Protein AF-A0A7L1AHD1-F1 (afdb_monomer)

Structure (mmCIF, N/CA/C/O backbone):
data_AF-A0A7L1AHD1-F1
#
_entry.id   AF-A0A7L1AHD1-F1
#
loop_
_atom_site.group_PDB
_atom_site.id
_atom_site.type_symbol
_atom_site.label_atom_id
_atom_site.label_alt_id
_atom_site.label_comp_id
_atom_site.label_asym_id
_atom_site.label_entity_id
_atom_site.label_seq_id
_atom_site.pdbx_PDB_ins_code
_atom_site.Cartn_x
_atom_site.Cartn_y
_atom_site.Cartn_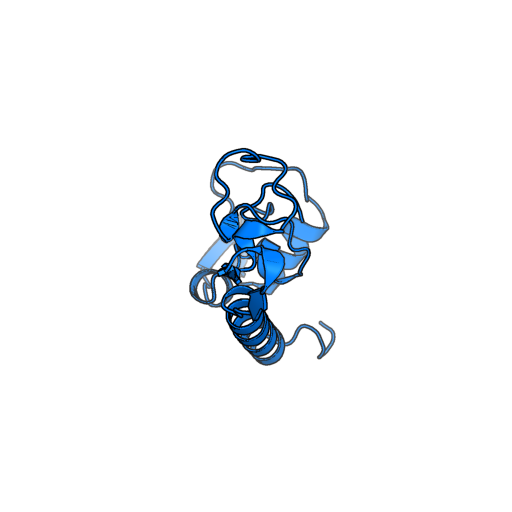z
_atom_site.occupancy
_atom_site.B_iso_or_equiv
_atom_site.auth_seq_id
_atom_site.auth_comp_id
_atom_site.auth_asym_id
_atom_site.auth_atom_id
_atom_site.pdbx_PDB_model_num
ATOM 1 N N . PHE A 1 1 ? 15.234 -11.821 -9.259 1.00 82.56 1 PHE A N 1
ATOM 2 C CA . PHE A 1 1 ? 14.473 -11.678 -7.999 1.00 82.56 1 PHE A CA 1
ATOM 3 C C . PHE A 1 1 ? 13.830 -13.013 -7.643 1.00 82.56 1 PHE A C 1
ATOM 5 O O . PHE A 1 1 ? 13.709 -13.854 -8.524 1.00 82.56 1 PHE A O 1
ATOM 12 N N . SER A 1 2 ? 13.478 -13.234 -6.370 1.00 91.44 2 SER A N 1
ATOM 13 C CA . SER A 1 2 ? 12.667 -14.396 -5.959 1.00 91.44 2 SER A CA 1
ATOM 14 C C . SER A 1 2 ? 11.243 -14.265 -6.506 1.00 91.44 2 SER A C 1
ATOM 16 O O . SER A 1 2 ? 10.751 -13.145 -6.619 1.00 91.44 2 SER A O 1
ATOM 18 N N . GLY A 1 3 ? 10.566 -15.387 -6.782 1.00 93.50 3 GLY A N 1
ATOM 19 C CA . GLY A 1 3 ? 9.172 -15.395 -7.251 1.00 93.50 3 GLY A CA 1
ATOM 20 C C . GLY A 1 3 ? 8.180 -14.756 -6.271 1.00 93.50 3 GLY A C 1
ATOM 21 O O . GLY A 1 3 ? 7.145 -14.260 -6.689 1.00 93.50 3 GLY A O 1
ATOM 22 N N . VAL A 1 4 ? 8.526 -14.673 -4.981 1.00 94.00 4 VAL A N 1
ATOM 23 C CA . VAL A 1 4 ? 7.728 -13.955 -3.964 1.00 94.00 4 VAL A CA 1
ATOM 24 C C . VAL A 1 4 ? 7.638 -12.449 -4.249 1.00 94.00 4 VAL A C 1
ATOM 26 O O . VAL A 1 4 ? 6.705 -11.794 -3.805 1.00 94.00 4 VAL A O 1
ATOM 29 N N . LEU A 1 5 ? 8.600 -11.898 -4.992 1.00 94.75 5 LEU A N 1
ATOM 30 C CA . LEU A 1 5 ? 8.607 -10.498 -5.408 1.00 94.75 5 LEU A CA 1
ATOM 31 C C . LEU A 1 5 ? 8.129 -10.328 -6.854 1.00 94.75 5 LEU A C 1
ATOM 33 O O . LEU A 1 5 ? 8.386 -9.287 -7.433 1.00 94.75 5 LEU A O 1
ATOM 37 N N . ALA A 1 6 ? 7.479 -11.318 -7.470 1.00 95.56 6 ALA A N 1
ATOM 38 C CA . ALA A 1 6 ? 6.909 -11.126 -8.800 1.00 95.56 6 ALA A CA 1
ATOM 39 C C . ALA A 1 6 ? 5.835 -10.017 -8.781 1.00 95.56 6 ALA A C 1
ATOM 41 O O . ALA A 1 6 ? 5.131 -9.831 -7.787 1.00 95.56 6 ALA A O 1
ATOM 42 N N . GLU A 1 7 ? 5.733 -9.243 -9.863 1.00 94.75 7 GLU A N 1
ATOM 43 C CA . GLU A 1 7 ? 4.876 -8.050 -9.903 1.00 94.75 7 GLU A CA 1
ATOM 44 C C . GLU A 1 7 ? 3.390 -8.381 -9.689 1.00 94.75 7 GLU A C 1
ATOM 46 O O . GLU A 1 7 ? 2.680 -7.650 -9.001 1.00 94.75 7 GLU A O 1
ATOM 51 N N . ASP A 1 8 ? 2.922 -9.502 -10.232 1.00 96.50 8 ASP A N 1
ATOM 52 C CA . ASP A 1 8 ? 1.570 -10.027 -10.033 1.00 96.50 8 ASP A CA 1
ATOM 53 C C . ASP A 1 8 ? 1.296 -10.375 -8.562 1.00 96.50 8 ASP A C 1
ATOM 55 O O . ASP A 1 8 ? 0.230 -10.047 -8.038 1.00 96.50 8 ASP A O 1
ATOM 59 N N . VAL A 1 9 ? 2.281 -10.947 -7.864 1.00 97.19 9 VAL A N 1
ATOM 60 C CA . VAL A 1 9 ? 2.208 -11.211 -6.419 1.00 97.19 9 VAL A CA 1
ATOM 61 C C . VAL A 1 9 ? 2.135 -9.904 -5.628 1.00 97.19 9 VAL A C 1
ATOM 63 O O . VAL A 1 9 ? 1.317 -9.788 -4.717 1.00 97.19 9 VAL A O 1
ATOM 66 N N . LEU A 1 10 ? 2.938 -8.896 -5.986 1.00 96.56 10 LEU A N 1
ATOM 67 C CA . LEU A 1 10 ? 2.910 -7.580 -5.334 1.00 96.56 10 LEU A CA 1
ATOM 68 C C . LEU A 1 10 ? 1.577 -6.849 -5.557 1.00 96.56 10 LEU A C 1
ATOM 70 O O . LEU A 1 10 ? 1.077 -6.196 -4.642 1.00 96.56 10 LEU A O 1
ATOM 74 N N . ARG A 1 11 ? 0.971 -6.988 -6.742 1.00 96.94 11 ARG A N 1
ATOM 75 C CA . ARG A 1 11 ? -0.370 -6.457 -7.035 1.00 96.94 11 ARG A CA 1
ATOM 76 C C . ARG A 1 11 ? -1.446 -7.164 -6.216 1.00 96.94 11 ARG A C 1
ATOM 78 O O . ARG A 1 11 ? -2.251 -6.489 -5.583 1.00 96.94 11 ARG A O 1
ATOM 85 N N . ALA A 1 12 ? -1.416 -8.494 -6.155 1.00 97.62 12 ALA A N 1
ATOM 86 C CA . ALA A 1 12 ? -2.352 -9.264 -5.336 1.00 97.62 12 ALA A CA 1
ATOM 87 C C . ALA A 1 12 ? -2.217 -8.933 -3.837 1.00 97.62 12 ALA A C 1
ATOM 89 O O . ALA A 1 12 ? -3.215 -8.855 -3.120 1.00 97.62 12 ALA A O 1
ATOM 90 N N . LEU A 1 13 ? -0.989 -8.698 -3.364 1.00 97.00 13 LEU A N 1
ATOM 91 C CA . LEU A 1 13 ? -0.728 -8.240 -2.002 1.00 97.00 13 LEU A CA 1
ATOM 92 C C . LEU A 1 13 ? -1.327 -6.854 -1.741 1.00 97.00 13 LEU A C 1
ATOM 94 O O . LEU A 1 13 ? -1.947 -6.656 -0.698 1.00 97.00 13 LEU A O 1
ATOM 98 N N . LEU A 1 14 ? -1.172 -5.918 -2.682 1.00 96.38 14 LEU A N 1
ATOM 99 C CA . LEU A 1 14 ? -1.745 -4.580 -2.567 1.00 96.38 14 LEU A CA 1
ATOM 100 C C . LEU A 1 14 ? -3.279 -4.629 -2.489 1.00 96.38 14 LEU A C 1
ATOM 102 O O . LEU A 1 14 ? -3.863 -4.057 -1.574 1.00 96.38 14 LEU A O 1
ATOM 106 N N . GLU A 1 15 ? -3.923 -5.393 -3.374 1.00 96.94 15 GLU A N 1
ATOM 107 C CA . GLU A 1 15 ? -5.380 -5.583 -3.357 1.00 96.94 15 GLU A CA 1
ATOM 108 C C . GLU A 1 15 ? -5.872 -6.204 -2.043 1.00 96.94 15 GLU A C 1
ATOM 110 O O . GLU A 1 15 ? -6.912 -5.817 -1.501 1.00 96.94 15 GLU A O 1
ATOM 115 N N . LEU A 1 16 ? -5.132 -7.178 -1.505 1.00 97.31 16 LEU A N 1
ATOM 116 C CA . LEU A 1 16 ? -5.445 -7.769 -0.208 1.00 97.31 16 LEU A CA 1
ATOM 117 C C . LEU A 1 16 ? -5.328 -6.733 0.915 1.00 97.31 16 LEU A C 1
ATOM 119 O O . LEU A 1 16 ? -6.205 -6.673 1.779 1.00 97.31 16 LEU A O 1
ATOM 123 N N . GLN A 1 17 ? -4.270 -5.925 0.902 1.00 96.25 17 GLN A N 1
ATOM 124 C CA . GLN A 1 17 ? -4.047 -4.888 1.902 1.00 96.25 17 GLN A CA 1
ATOM 125 C C . GLN A 1 17 ? -5.168 -3.840 1.881 1.00 96.25 17 GLN A C 1
ATOM 127 O O . GLN A 1 17 ? -5.692 -3.510 2.944 1.00 96.25 17 GLN A O 1
ATOM 132 N N . ASP A 1 18 ? -5.608 -3.399 0.700 1.00 94.56 18 ASP A N 1
ATOM 133 C CA . ASP A 1 18 ? -6.721 -2.453 0.554 1.00 94.56 18 ASP A CA 1
ATOM 134 C C . ASP A 1 18 ? -8.031 -3.024 1.113 1.00 94.56 18 ASP A C 1
ATOM 136 O O . ASP A 1 18 ? -8.774 -2.347 1.828 1.00 94.56 18 ASP A O 1
ATOM 140 N N . ARG A 1 19 ? -8.300 -4.310 0.858 1.00 96.50 19 ARG A N 1
ATOM 141 C CA . ARG A 1 19 ? -9.479 -5.000 1.405 1.00 96.50 19 ARG A CA 1
ATOM 142 C C . ARG A 1 19 ? -9.432 -5.112 2.927 1.00 96.50 19 ARG A C 1
ATOM 144 O O . ARG A 1 19 ? -10.460 -4.942 3.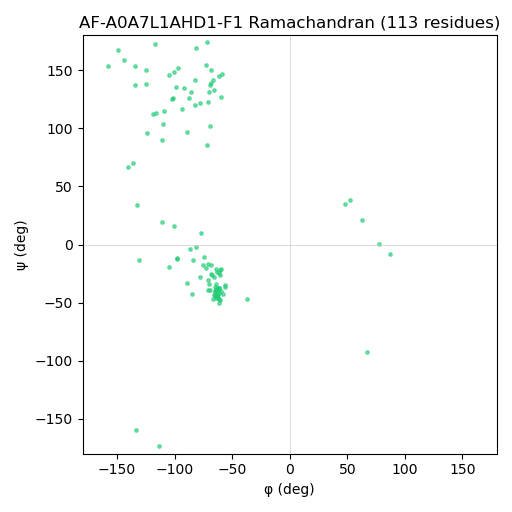585 1.00 96.50 19 ARG A O 1
ATOM 151 N N . LEU A 1 20 ? -8.261 -5.401 3.493 1.00 95.62 20 LEU A N 1
ATOM 152 C CA . LEU A 1 20 ? -8.075 -5.445 4.943 1.00 95.62 20 LEU A CA 1
ATOM 153 C C . LEU A 1 20 ? -8.249 -4.053 5.562 1.00 95.62 20 LEU A C 1
ATOM 155 O O . LEU A 1 20 ? -8.956 -3.920 6.558 1.00 95.62 20 LEU A O 1
ATOM 159 N N . ALA A 1 21 ? -7.688 -3.014 4.943 1.00 93.62 21 ALA A N 1
ATOM 160 C CA . ALA A 1 21 ? -7.813 -1.635 5.408 1.00 93.62 21 ALA A CA 1
ATOM 161 C C . ALA A 1 21 ? -9.261 -1.113 5.363 1.00 93.62 21 ALA A C 1
ATOM 163 O O . ALA A 1 21 ? -9.676 -0.365 6.247 1.00 93.62 21 ALA A O 1
ATOM 164 N N . ALA A 1 22 ? -10.050 -1.554 4.378 1.00 94.94 22 ALA A N 1
ATOM 165 C CA . ALA A 1 22 ? -11.467 -1.213 4.238 1.00 94.94 22 ALA A CA 1
ATOM 166 C C . ALA A 1 22 ? -12.410 -2.049 5.128 1.00 94.94 22 ALA A C 1
ATOM 168 O O . ALA A 1 22 ? -13.627 -1.847 5.104 1.00 94.94 22 ALA A O 1
ATOM 169 N N . THR A 1 23 ? -11.885 -3.013 5.892 1.00 95.56 23 THR A N 1
ATOM 170 C CA . THR A 1 23 ? -12.714 -3.877 6.738 1.00 95.56 23 THR A CA 1
ATOM 171 C C . THR A 1 23 ? -13.364 -3.075 7.866 1.00 95.56 23 THR A C 1
ATOM 173 O O . THR A 1 23 ? -12.759 -2.185 8.464 1.00 95.56 23 THR A O 1
ATOM 176 N N . THR A 1 24 ? -14.616 -3.419 8.175 1.00 97.12 24 THR A N 1
ATOM 177 C CA . THR A 1 24 ? -15.371 -2.830 9.284 1.00 97.12 24 THR A CA 1
ATOM 178 C C . THR A 1 24 ? -15.884 -3.921 10.214 1.00 97.12 24 THR A C 1
ATOM 180 O O . THR A 1 24 ? -16.140 -5.046 9.780 1.00 97.12 24 THR A O 1
A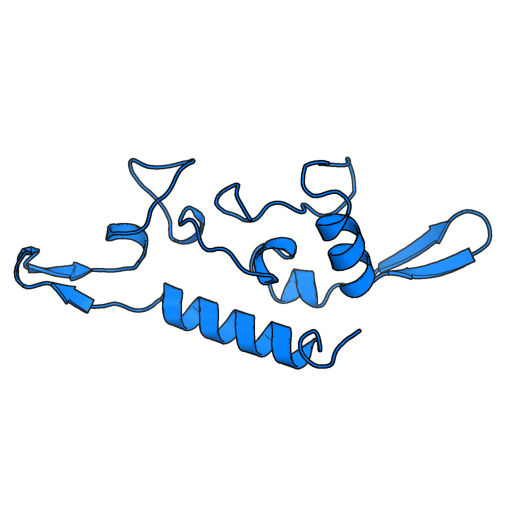TOM 183 N N . ALA A 1 25 ? -16.025 -3.598 11.496 1.00 96.69 25 ALA A N 1
ATOM 184 C CA . ALA A 1 25 ? -16.549 -4.516 12.498 1.00 96.69 25 ALA A CA 1
ATOM 185 C C . ALA A 1 25 ? -17.573 -3.810 13.388 1.00 96.69 25 ALA A C 1
ATOM 187 O O . ALA A 1 25 ? -17.348 -2.684 13.826 1.00 96.69 25 ALA A O 1
ATOM 188 N N . TRP A 1 26 ? -18.687 -4.474 13.695 1.00 97.56 26 TRP A N 1
ATOM 189 C CA . TRP A 1 26 ? -19.648 -3.948 14.661 1.00 97.56 26 TRP A CA 1
ATOM 190 C C . TRP A 1 26 ? -19.064 -4.027 16.072 1.00 97.56 26 TRP A C 1
ATOM 192 O O . TRP A 1 26 ? -18.727 -5.115 16.541 1.00 97.56 26 TRP A O 1
ATOM 202 N N . ALA A 1 27 ? -18.972 -2.889 16.762 1.00 96.12 27 ALA A N 1
ATOM 203 C CA . ALA A 1 27 ? -18.487 -2.815 18.135 1.00 96.12 27 ALA A CA 1
ATOM 204 C C . ALA A 1 27 ? -19.648 -2.474 19.087 1.00 96.12 27 ALA A C 1
ATOM 206 O O . ALA A 1 27 ? -20.035 -1.305 19.180 1.00 96.12 27 ALA A O 1
ATOM 207 N N . PRO A 1 28 ? -20.186 -3.449 19.850 1.00 95.12 28 PRO A N 1
ATOM 208 C CA . PRO A 1 28 ? -21.305 -3.209 20.763 1.00 95.12 28 PRO A CA 1
ATOM 209 C C . PRO A 1 28 ? -21.031 -2.102 21.787 1.00 95.12 28 PRO A C 1
ATOM 211 O O . PRO A 1 28 ? -21.919 -1.310 22.077 1.00 95.12 28 PRO A O 1
ATOM 214 N N . GLY A 1 29 ? -19.792 -2.004 22.285 1.00 94.19 29 GLY A N 1
ATOM 215 C CA . GLY A 1 29 ? -19.394 -0.970 23.248 1.00 94.19 29 GLY A CA 1
ATOM 216 C C . GLY A 1 29 ? -19.369 0.451 22.676 1.00 94.19 29 GLY A C 1
ATOM 217 O O . GLY A 1 29 ? -19.540 1.404 23.427 1.00 94.19 29 GLY A O 1
ATOM 218 N N . ALA A 1 30 ? -19.193 0.601 21.360 1.00 93.00 30 ALA A N 1
ATOM 219 C CA . ALA A 1 30 ? -19.227 1.896 20.679 1.00 93.00 30 ALA A CA 1
ATOM 220 C C . ALA A 1 30 ? -20.589 2.187 20.023 1.00 93.00 30 ALA A C 1
ATOM 222 O O . ALA A 1 30 ? -20.816 3.303 19.561 1.00 93.00 30 ALA A O 1
ATOM 223 N N . GLY A 1 31 ? -21.477 1.188 19.935 1.00 96.44 31 GLY A N 1
ATOM 224 C CA . GLY A 1 31 ? -22.779 1.304 19.273 1.00 96.44 31 GLY A CA 1
ATOM 225 C C . GLY A 1 31 ? -22.696 1.612 17.772 1.00 96.44 31 GLY A C 1
ATOM 226 O O . GLY A 1 31 ? -23.653 2.139 17.209 1.00 96.44 31 GLY A O 1
ATOM 227 N N . ARG A 1 32 ? -21.556 1.330 17.124 1.00 96.62 32 ARG A N 1
ATOM 228 C CA . ARG A 1 32 ? -21.306 1.615 15.702 1.00 96.62 32 ARG A CA 1
ATOM 229 C C . ARG A 1 32 ? -20.363 0.595 15.067 1.00 96.62 32 ARG A C 1
ATOM 231 O O . ARG A 1 32 ? -19.670 -0.145 15.766 1.00 96.62 32 ARG A O 1
ATOM 238 N N . ASN A 1 33 ? -20.291 0.612 13.735 1.00 97.31 33 ASN A N 1
ATOM 239 C CA . ASN A 1 33 ? -19.184 -0.022 13.025 1.00 97.31 33 ASN A CA 1
ATOM 240 C C . ASN A 1 33 ? -17.895 0.777 13.259 1.00 97.31 33 ASN A C 1
ATOM 242 O O . ASN A 1 33 ? -17.878 2.005 13.124 1.00 97.31 33 ASN A O 1
ATOM 246 N N . VAL A 1 34 ? -16.835 0.063 13.622 1.00 96.75 34 VAL A N 1
ATOM 247 C CA . VAL A 1 34 ? -15.470 0.575 13.711 1.00 96.75 34 VAL A CA 1
ATOM 248 C C . VAL A 1 34 ? -14.689 0.170 12.469 1.00 96.75 34 VAL A C 1
ATOM 250 O O . VAL A 1 34 ? -14.939 -0.875 11.865 1.00 96.75 34 VAL A O 1
ATOM 253 N N . THR A 1 35 ? -13.759 1.028 12.090 1.00 96.19 35 THR A N 1
ATOM 254 C CA . THR A 1 35 ? -12.872 0.913 10.933 1.00 96.19 35 THR A CA 1
ATOM 255 C C . THR A 1 35 ? -11.421 0.821 11.404 1.00 96.19 35 THR A C 1
ATOM 257 O O . THR A 1 35 ? -11.137 1.016 12.587 1.00 96.19 35 THR A O 1
ATOM 260 N N . LEU A 1 36 ? -10.480 0.552 10.495 1.00 95.12 36 LEU A N 1
ATOM 261 C CA . LEU A 1 36 ? -9.061 0.477 10.853 1.00 95.12 36 LEU A CA 1
ATOM 262 C C . 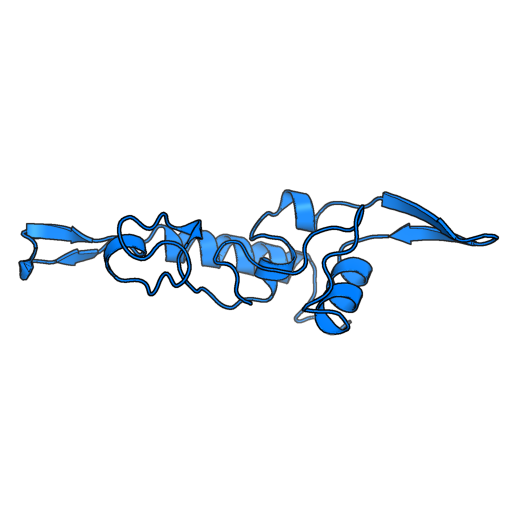LEU A 1 36 ? -8.540 1.783 11.484 1.00 95.12 36 LEU A C 1
ATOM 264 O O . LEU A 1 36 ? -7.855 1.733 12.502 1.00 95.12 36 LEU A O 1
ATOM 268 N N . GLN A 1 37 ? -8.910 2.943 10.935 1.00 94.44 37 GLN A N 1
ATOM 269 C CA . GLN A 1 37 ? -8.478 4.253 11.448 1.00 94.44 37 GLN A CA 1
ATOM 270 C C . GLN A 1 37 ? -8.988 4.565 12.864 1.00 94.44 37 GLN A C 1
ATOM 272 O O . GLN A 1 37 ? -8.389 5.372 13.562 1.00 94.44 37 GLN A O 1
ATOM 277 N N . ASP A 1 38 ? -10.061 3.907 13.320 1.00 94.38 38 ASP A N 1
ATOM 278 C CA . ASP A 1 38 ? -10.588 4.107 14.676 1.00 94.38 38 ASP A CA 1
ATOM 279 C C . ASP A 1 38 ? -9.697 3.480 15.762 1.00 94.38 38 ASP A C 1
ATOM 281 O O . ASP A 1 38 ? -9.831 3.815 16.938 1.00 94.38 38 ASP A O 1
ATOM 285 N N . VAL A 1 39 ? -8.837 2.524 15.392 1.00 93.62 39 VAL A N 1
ATOM 286 C CA . VAL A 1 39 ? -8.079 1.687 16.341 1.00 93.62 39 VAL A CA 1
ATOM 287 C C . VAL A 1 39 ? -6.586 1.602 16.035 1.00 93.62 39 VAL A C 1
ATOM 289 O O . VAL A 1 39 ? -5.821 1.105 16.862 1.00 93.62 39 VAL A O 1
ATOM 292 N N . CYS A 1 40 ? -6.159 2.027 14.846 1.00 94.19 40 CYS A N 1
ATOM 293 C CA . CYS A 1 40 ? -4.777 1.889 14.420 1.00 94.19 40 CYS A CA 1
ATOM 294 C C . CYS A 1 40 ? -3.848 2.862 15.155 1.00 94.19 40 CYS A C 1
ATOM 296 O O . CYS A 1 40 ? -4.233 3.942 15.598 1.00 94.19 40 CYS A O 1
ATOM 298 N N . TYR A 1 41 ? -2.577 2.478 15.247 1.00 94.56 41 TYR A N 1
ATOM 299 C CA . TYR A 1 41 ? -1.528 3.388 15.682 1.00 94.56 41 TYR A CA 1
ATOM 300 C C . TYR A 1 41 ? -1.138 4.319 14.525 1.00 94.56 41 TYR A C 1
ATOM 302 O O . TYR A 1 41 ? -0.717 3.837 13.473 1.00 94.56 41 TYR A O 1
ATOM 310 N N . ALA A 1 42 ? -1.258 5.634 14.733 1.00 95.25 42 ALA A N 1
ATOM 311 C CA . ALA A 1 42 ? -0.930 6.671 13.754 1.00 95.25 42 ALA A CA 1
ATOM 312 C C . ALA A 1 42 ? 0.098 7.663 14.339 1.00 95.25 42 ALA A C 1
ATOM 314 O O . ALA A 1 42 ? -0.273 8.589 15.063 1.00 95.25 42 ALA A O 1
ATOM 315 N N . PRO A 1 43 ? 1.405 7.482 14.078 1.00 91.06 43 PRO A N 1
ATOM 316 C CA . PRO A 1 43 ? 2.455 8.250 14.751 1.00 91.06 43 PRO A CA 1
ATOM 317 C C . PRO A 1 43 ? 2.526 9.721 14.319 1.00 91.06 43 PRO A C 1
ATOM 319 O O . PRO A 1 43 ? 2.933 10.565 15.115 1.00 91.06 43 PRO A O 1
ATOM 322 N N . LEU A 1 44 ? 2.161 10.035 13.071 1.00 88.94 44 LEU A N 1
ATOM 323 C CA . LEU A 1 44 ? 2.240 11.395 12.526 1.00 88.94 44 LEU A CA 1
ATOM 324 C C . LEU A 1 44 ? 0.976 12.226 12.769 1.00 88.94 44 LEU A C 1
ATOM 326 O O . LEU A 1 44 ? 1.074 13.438 12.946 1.00 88.94 44 LEU A O 1
ATOM 330 N N . ASN A 1 45 ? -0.192 11.582 12.786 1.00 92.06 45 ASN A N 1
ATOM 331 C CA . ASN A 1 45 ? -1.488 12.234 12.952 1.00 92.06 45 ASN A CA 1
ATOM 332 C C . ASN A 1 45 ? -2.376 11.457 13.949 1.00 92.06 45 ASN A C 1
ATOM 334 O O . ASN A 1 45 ? -3.340 10.807 13.553 1.00 92.06 45 ASN A O 1
ATOM 338 N N . PR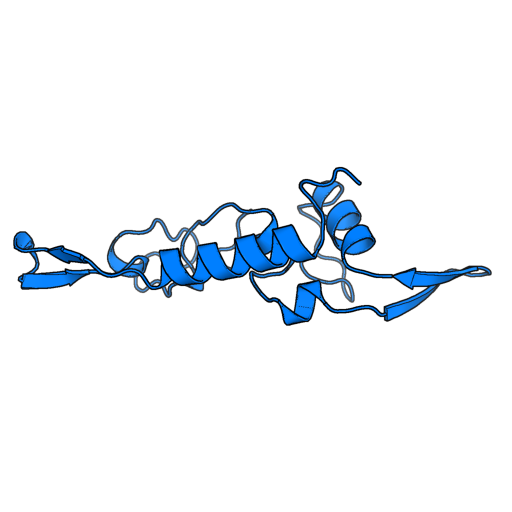O A 1 46 ? -2.043 11.475 15.253 1.00 91.19 46 PRO A N 1
ATOM 339 C CA . PRO A 1 46 ? -2.699 10.624 16.248 1.00 91.19 46 PRO A CA 1
ATOM 340 C C . PRO A 1 46 ? -4.106 11.083 16.661 1.00 91.19 46 PRO A C 1
ATOM 342 O O . PRO A 1 46 ? -4.832 10.303 17.269 1.00 91.19 46 PRO A O 1
ATOM 345 N N . ALA A 1 47 ? -4.480 12.342 16.407 1.00 92.12 47 ALA A N 1
ATOM 346 C CA . ALA A 1 47 ? -5.755 12.898 16.870 1.00 92.12 47 ALA A CA 1
ATOM 347 C C . ALA A 1 47 ? -6.916 12.584 15.917 1.00 92.12 47 ALA A C 1
ATOM 349 O O . ALA A 1 47 ? -8.003 12.234 16.369 1.00 92.12 47 ALA A O 1
ATOM 350 N N . GLU A 1 48 ? -6.678 12.697 14.609 1.00 91.75 48 GLU A N 1
ATOM 351 C CA . GLU A 1 48 ? -7.685 12.480 13.565 1.00 91.75 48 GLU A CA 1
ATOM 352 C C . GLU A 1 48 ? -7.057 11.734 12.376 1.00 91.75 48 GLU A C 1
ATOM 354 O O . GLU A 1 48 ? -6.877 12.318 11.304 1.00 91.75 48 GLU A O 1
ATOM 359 N N . PRO A 1 49 ? -6.658 10.462 12.560 1.00 93.38 49 PRO A N 1
ATOM 360 C CA . PRO A 1 49 ? -5.975 9.711 11.518 1.00 93.38 49 PRO A CA 1
ATOM 361 C C . PRO A 1 49 ? -6.910 9.379 10.353 1.00 93.38 49 PRO A C 1
ATOM 363 O O . PRO A 1 49 ? -8.042 8.924 10.542 1.00 93.38 49 PRO A O 1
ATOM 366 N N . GLY A 1 50 ? -6.406 9.532 9.132 1.00 91.94 50 GLY A N 1
ATOM 367 C CA . GLY A 1 50 ? -6.946 8.828 7.974 1.00 91.94 50 GLY A CA 1
ATOM 368 C C . GLY A 1 50 ? -6.396 7.401 7.887 1.00 91.94 50 GLY A C 1
ATOM 369 O O . GLY A 1 50 ? -5.418 7.049 8.543 1.00 91.94 50 GLY A O 1
ATOM 370 N N . VAL A 1 51 ? -6.968 6.573 7.009 1.00 90.50 51 VAL A N 1
ATOM 371 C CA . VAL A 1 51 ? -6.471 5.200 6.766 1.00 90.50 51 VAL A CA 1
ATOM 372 C C . VAL A 1 51 ? -4.989 5.176 6.354 1.00 90.50 51 VAL A C 1
ATOM 374 O O . VAL A 1 51 ? -4.259 4.274 6.756 1.00 90.50 51 VAL A O 1
ATOM 377 N N . GLY A 1 52 ? -4.523 6.181 5.603 1.00 89.25 52 GLY A N 1
ATOM 378 C CA . GLY A 1 52 ? -3.118 6.307 5.193 1.00 89.25 52 GLY A CA 1
ATOM 379 C C . GLY A 1 52 ? -2.150 6.680 6.324 1.00 89.25 52 GLY A C 1
ATOM 380 O O . GLY A 1 52 ? -0.949 6.469 6.178 1.00 89.25 52 GLY A O 1
ATOM 381 N N . ASP A 1 53 ? -2.655 7.184 7.455 1.00 92.00 53 ASP A N 1
ATOM 382 C CA . ASP A 1 53 ? -1.839 7.531 8.625 1.00 92.00 53 ASP A CA 1
ATOM 383 C C . ASP A 1 53 ? -1.561 6.313 9.522 1.00 92.00 53 ASP A C 1
ATOM 385 O O . ASP A 1 53 ? -0.693 6.367 10.399 1.00 92.00 53 ASP A O 1
ATOM 389 N N . CYS A 1 54 ? -2.279 5.204 9.310 1.00 93.06 54 CYS A N 1
ATOM 390 C CA . CYS A 1 54 ? -2.089 3.970 10.058 1.00 93.06 54 CYS A CA 1
ATOM 391 C C . CYS A 1 54 ? -0.714 3.349 9.773 1.00 93.06 54 CYS A C 1
ATOM 393 O O . CYS A 1 54 ? -0.314 3.156 8.623 1.00 93.06 54 CYS A O 1
ATOM 395 N N . ALA A 1 55 ? -0.009 2.955 10.833 1.00 92.69 55 ALA A N 1
ATOM 396 C CA . ALA A 1 55 ? 1.273 2.267 10.742 1.00 92.69 55 ALA A CA 1
ATOM 397 C C . ALA A 1 55 ? 1.099 0.819 10.241 1.00 92.69 55 ALA A C 1
ATOM 399 O O . ALA A 1 55 ? 0.987 -0.121 11.029 1.00 92.69 55 ALA A O 1
ATOM 400 N N . VAL A 1 56 ? 1.069 0.646 8.918 1.00 92.44 56 VAL A N 1
ATOM 401 C CA . VAL A 1 56 ? 1.028 -0.655 8.234 1.00 92.44 56 VAL A CA 1
ATOM 402 C C . VAL A 1 56 ? 2.367 -0.904 7.551 1.00 92.44 56 VAL A C 1
ATOM 404 O O . VAL A 1 56 ? 2.713 -0.186 6.614 1.00 92.44 56 VAL A O 1
ATOM 407 N N . SER A 1 57 ? 3.097 -1.928 7.997 1.00 91.38 57 SER A N 1
ATOM 408 C CA . SER A 1 57 ? 4.407 -2.265 7.435 1.00 91.38 57 SER A CA 1
ATOM 409 C C . SER A 1 57 ? 4.308 -3.310 6.328 1.00 91.38 57 SER A C 1
ATOM 411 O O . SER A 1 57 ? 3.895 -4.444 6.576 1.00 91.38 57 SER A O 1
ATOM 413 N N . SER A 1 58 ? 4.690 -2.945 5.104 1.00 92.06 58 SER A N 1
ATOM 414 C CA . SER A 1 58 ? 4.581 -3.814 3.922 1.00 92.06 58 SER A CA 1
ATOM 415 C C . SER A 1 58 ? 5.548 -3.388 2.820 1.00 92.06 58 SER A C 1
ATOM 417 O O . SER A 1 58 ? 5.872 -2.213 2.678 1.00 92.06 58 SER A O 1
ATOM 419 N N . VAL A 1 59 ? 5.966 -4.325 1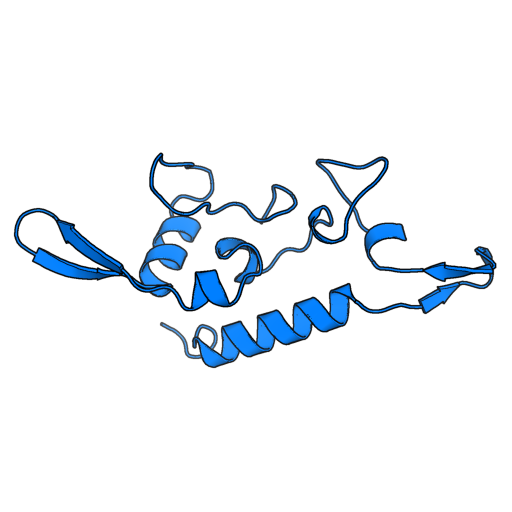.963 1.00 93.06 59 VAL A N 1
ATOM 420 C CA . VAL A 1 59 ? 6.795 -4.014 0.782 1.00 93.06 59 VAL A CA 1
ATOM 421 C C . VAL A 1 59 ? 6.095 -3.049 -0.186 1.00 93.06 59 VAL A C 1
ATOM 423 O O . VAL A 1 59 ? 6.758 -2.288 -0.890 1.00 93.06 59 VAL A O 1
ATOM 426 N N . THR A 1 60 ? 4.759 -3.023 -0.195 1.00 93.31 60 THR A N 1
ATOM 427 C CA . THR A 1 60 ? 3.966 -2.095 -1.014 1.00 93.31 60 THR A CA 1
ATOM 428 C C . THR A 1 60 ? 4.101 -0.640 -0.557 1.00 93.31 60 THR A C 1
ATOM 430 O O . THR A 1 60 ? 3.855 0.266 -1.355 1.00 93.31 60 THR A O 1
ATOM 433 N N . GLN A 1 61 ? 4.576 -0.386 0.671 1.00 92.50 61 GLN A N 1
ATOM 434 C CA . GLN A 1 61 ? 4.821 0.970 1.178 1.00 92.50 61 GLN A CA 1
ATOM 435 C C . GLN A 1 61 ? 5.933 1.700 0.426 1.00 92.50 61 GLN A C 1
ATOM 437 O O . GLN A 1 61 ? 5.878 2.922 0.283 1.00 92.50 61 GLN A O 1
ATOM 442 N N . TYR A 1 62 ? 6.903 0.976 -0.146 1.00 92.94 62 TYR A N 1
ATOM 443 C CA . TYR A 1 62 ? 7.902 1.590 -1.029 1.00 92.94 62 TYR A CA 1
ATOM 444 C C . TYR A 1 62 ? 7.268 2.256 -2.255 1.00 92.94 62 TYR A C 1
ATOM 446 O O . TYR A 1 62 ? 7.871 3.149 -2.846 1.00 92.94 62 TYR A O 1
ATOM 454 N N . PHE A 1 63 ? 6.049 1.852 -2.609 1.00 93.81 63 PHE A N 1
ATOM 455 C CA . PHE A 1 63 ? 5.260 2.385 -3.712 1.00 93.81 63 PHE A CA 1
ATOM 456 C C . PHE A 1 63 ? 4.041 3.176 -3.219 1.00 93.81 63 PHE A C 1
ATOM 458 O O . PHE A 1 63 ? 3.096 3.343 -3.987 1.00 93.81 63 PHE A O 1
ATOM 465 N N . GLN A 1 64 ? 4.035 3.625 -1.954 1.00 92.69 64 GLN A N 1
ATOM 466 C CA . GLN A 1 64 ? 2.940 4.400 -1.346 1.00 92.69 64 GLN A CA 1
ATOM 467 C C . GLN A 1 64 ? 1.574 3.717 -1.524 1.00 92.69 64 GLN A C 1
ATOM 469 O O . GLN A 1 64 ? 0.586 4.353 -1.882 1.00 92.69 64 GLN A O 1
ATOM 474 N N . ASN A 1 65 ? 1.564 2.380 -1.418 1.00 93.31 65 ASN A N 1
ATOM 475 C CA . ASN A 1 65 ? 0.391 1.532 -1.654 1.00 93.31 65 ASN A CA 1
ATOM 476 C C . ASN A 1 65 ? -0.353 1.866 -2.963 1.00 93.31 65 ASN A C 1
ATOM 478 O O . ASN A 1 65 ? -1.573 1.789 -3.044 1.00 93.31 65 ASN A O 1
ATOM 482 N N . ASN A 1 66 ? 0.378 2.262 -4.009 1.00 93.56 66 ASN A N 1
ATOM 483 C CA . ASN A 1 66 ? -0.215 2.716 -5.256 1.00 93.56 66 ASN A CA 1
ATOM 484 C C . ASN A 1 66 ? 0.211 1.819 -6.421 1.00 93.56 66 ASN A C 1
ATOM 486 O O . ASN A 1 66 ? 1.359 1.840 -6.875 1.00 93.56 66 ASN A O 1
ATOM 490 N N . GLY A 1 67 ? -0.751 1.072 -6.966 1.00 94.44 67 GLY A N 1
ATOM 491 C CA . GLY A 1 67 ? -0.525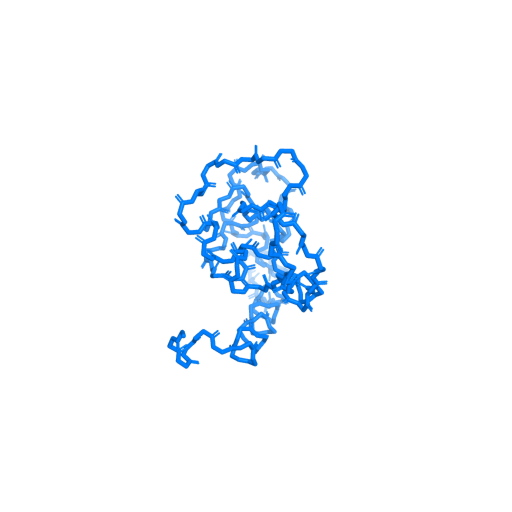 0.165 -8.092 1.00 94.44 67 GLY A CA 1
ATOM 492 C C . GLY A 1 67 ? -0.037 0.868 -9.364 1.00 94.44 67 GLY A C 1
ATOM 493 O O . GLY A 1 67 ? 0.661 0.258 -10.171 1.00 94.44 67 GLY A O 1
ATOM 494 N N . THR A 1 68 ? -0.333 2.161 -9.528 1.00 95.00 68 THR A N 1
ATOM 495 C CA . THR A 1 68 ? 0.190 2.972 -10.640 1.00 95.00 68 THR A CA 1
ATOM 496 C C . THR A 1 68 ? 1.680 3.250 -10.461 1.00 95.00 68 THR A C 1
ATOM 498 O O . THR A 1 68 ? 2.430 3.191 -11.430 1.00 95.00 68 THR A O 1
ATOM 501 N N . LEU A 1 69 ? 2.135 3.508 -9.228 1.00 93.38 69 LEU A N 1
ATOM 502 C CA . LEU A 1 69 ? 3.557 3.722 -8.942 1.00 93.38 69 LEU A CA 1
ATOM 503 C C . LEU A 1 69 ? 4.368 2.431 -9.071 1.00 93.38 69 LEU A C 1
ATOM 505 O O . LEU A 1 69 ? 5.509 2.497 -9.529 1.00 93.38 69 LEU A O 1
ATOM 509 N N . LEU A 1 70 ? 3.777 1.284 -8.723 1.00 95.00 70 LEU A N 1
ATOM 510 C CA . LEU A 1 70 ? 4.357 -0.040 -8.962 1.00 95.00 70 LEU A CA 1
ATOM 511 C C . LEU A 1 70 ? 4.491 -0.345 -10.466 1.00 95.00 70 LEU A C 1
ATOM 513 O O . LEU A 1 70 ? 5.510 -0.865 -10.896 1.00 95.00 70 LEU A O 1
ATOM 517 N N . ALA A 1 71 ? 3.498 0.029 -11.277 1.00 95.38 71 ALA A N 1
ATOM 518 C CA . ALA A 1 71 ? 3.493 -0.219 -12.723 1.00 95.38 71 ALA A CA 1
ATOM 519 C C . ALA A 1 71 ? 4.431 0.695 -13.534 1.00 95.38 71 ALA A C 1
ATOM 521 O O . ALA A 1 71 ? 4.582 0.517 -14.743 1.00 95.38 71 ALA A O 1
ATOM 522 N N . LEU A 1 72 ? 4.977 1.744 -12.915 1.00 93.25 72 LEU A N 1
ATOM 523 C CA . LEU A 1 72 ? 5.607 2.837 -13.646 1.00 93.25 72 LEU A CA 1
ATOM 524 C C . LEU A 1 72 ? 7.049 2.510 -14.037 1.00 93.25 72 LEU A C 1
ATOM 526 O O . LEU A 1 72 ? 7.927 2.359 -13.181 1.00 93.25 72 LEU A O 1
ATOM 530 N N . THR A 1 73 ? 7.283 2.526 -15.348 1.00 93.31 73 THR A N 1
ATOM 531 C CA . THR A 1 73 ? 8.592 2.420 -15.999 1.00 93.31 73 THR A CA 1
ATOM 532 C C . THR A 1 73 ? 9.047 3.779 -16.525 1.00 93.31 73 THR A 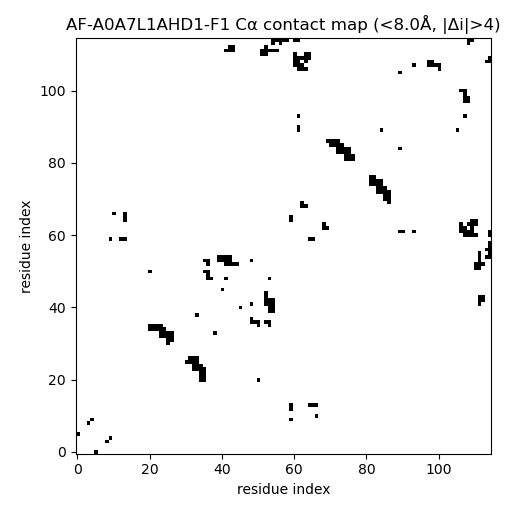C 1
ATOM 534 O O . THR A 1 73 ? 8.228 4.557 -17.015 1.00 93.31 73 THR A O 1
ATOM 537 N N . ALA A 1 74 ? 10.347 4.054 -16.503 1.00 89.56 74 ALA A N 1
ATOM 538 C CA . ALA A 1 74 ? 10.925 5.245 -17.121 1.00 89.56 74 ALA A CA 1
ATOM 539 C C . ALA A 1 74 ? 12.181 4.891 -17.920 1.00 89.56 74 ALA A C 1
ATOM 541 O O . ALA A 1 74 ? 12.862 3.917 -17.623 1.00 89.56 74 ALA A O 1
ATOM 542 N N . MET A 1 75 ? 12.507 5.690 -18.933 1.00 89.81 75 MET A N 1
ATOM 543 C CA . MET A 1 75 ? 13.807 5.605 -19.597 1.00 89.81 75 MET A CA 1
ATOM 544 C C . MET A 1 75 ? 14.815 6.459 -18.838 1.00 89.81 75 MET A C 1
ATOM 546 O O . MET A 1 75 ? 14.540 7.623 -18.546 1.00 89.81 75 MET A O 1
ATOM 550 N N . GLN A 1 76 ? 15.979 5.891 -18.545 1.00 84.62 76 GLN A N 1
ATOM 551 C CA . GLN A 1 76 ? 17.083 6.590 -17.907 1.00 84.62 76 GLN A CA 1
ATOM 552 C C . GLN A 1 76 ? 18.345 6.458 -18.760 1.00 84.62 76 GLN A C 1
ATOM 554 O O . GLN A 1 76 ? 18.653 5.390 -19.289 1.00 84.62 76 GLN A O 1
ATOM 559 N N . GLU A 1 77 ? 19.070 7.564 -18.882 1.00 85.25 77 GLU A N 1
ATOM 560 C CA . GLU A 1 77 ? 20.379 7.630 -19.521 1.00 85.25 77 GLU A CA 1
ATOM 561 C C . GLU A 1 77 ? 21.395 8.037 -18.454 1.00 85.25 77 GLU A C 1
ATOM 563 O O . GLU A 1 77 ? 21.317 9.141 -17.914 1.00 85.25 77 GLU A O 1
ATOM 568 N N . ASP A 1 78 ? 22.310 7.128 -18.117 1.00 76.31 78 ASP A N 1
ATOM 569 C CA . ASP A 1 78 ? 23.417 7.404 -17.199 1.00 76.31 78 ASP A CA 1
ATOM 570 C C . ASP A 1 78 ? 24.728 7.407 -17.988 1.00 76.31 78 ASP A C 1
ATOM 572 O O . ASP A 1 78 ? 25.365 6.380 -18.235 1.00 76.31 78 ASP A O 1
ATOM 576 N N . GLY A 1 79 ? 25.093 8.588 -18.484 1.00 78.56 79 GLY A N 1
ATOM 577 C CA . GLY A 1 79 ? 26.279 8.772 -19.312 1.00 78.56 79 GLY A CA 1
ATOM 578 C C . GLY A 1 79 ? 26.172 8.075 -20.672 1.00 78.56 79 GLY A C 1
ATOM 579 O O . GLY A 1 79 ? 25.724 8.690 -21.634 1.00 78.56 79 GLY A O 1
ATOM 580 N N . LYS A 1 80 ? 26.657 6.829 -20.775 1.00 68.62 80 LYS A N 1
ATOM 581 C CA . LYS A 1 80 ? 26.721 6.061 -22.038 1.00 68.62 80 LYS A CA 1
ATOM 582 C C . LYS A 1 80 ? 25.661 4.967 -22.155 1.00 68.62 80 LYS A C 1
ATOM 584 O O . LYS A 1 80 ? 25.382 4.540 -23.274 1.00 68.62 80 LYS A O 1
ATOM 589 N N . ASP A 1 81 ? 25.074 4.540 -21.040 1.00 72.44 81 ASP A N 1
ATOM 590 C CA . ASP A 1 81 ? 24.128 3.430 -21.021 1.00 72.44 81 ASP A CA 1
ATOM 591 C C . ASP A 1 81 ? 22.693 3.957 -20.919 1.00 72.44 81 ASP A C 1
ATOM 593 O O . ASP A 1 81 ? 22.344 4.731 -20.023 1.00 72.44 81 ASP A O 1
ATOM 597 N N . LYS A 1 82 ? 21.858 3.534 -21.874 1.00 83.56 82 LYS A N 1
ATOM 598 C CA . LYS A 1 82 ? 20.411 3.771 -21.887 1.00 83.56 82 LYS A CA 1
ATOM 599 C C . LYS A 1 82 ? 19.705 2.510 -21.423 1.00 83.56 82 LYS A C 1
ATOM 601 O O . LYS A 1 82 ? 19.911 1.446 -22.003 1.00 83.56 82 LYS A O 1
ATOM 606 N N . GLY A 1 83 ? 18.851 2.641 -20.416 1.00 86.44 83 GLY A N 1
ATOM 607 C CA . GLY A 1 83 ? 18.082 1.531 -19.868 1.00 86.44 83 GLY A CA 1
ATOM 608 C C . GLY A 1 83 ? 16.683 1.956 -19.445 1.00 86.44 83 GLY A C 1
ATOM 609 O O . GLY A 1 83 ? 16.409 3.133 -19.210 1.00 86.44 83 GLY A O 1
ATOM 610 N N . THR A 1 84 ? 15.786 0.981 -19.351 1.00 91.06 84 THR A N 1
ATOM 611 C CA . THR A 1 84 ? 14.489 1.169 -18.701 1.00 91.06 84 THR A CA 1
ATOM 612 C C . THR A 1 84 ? 14.656 0.890 -17.217 1.00 91.06 84 THR A C 1
ATOM 614 O O . THR A 1 84 ? 15.158 -0.169 -16.855 1.00 91.06 84 THR A O 1
ATOM 617 N N . VAL A 1 85 ? 14.245 1.842 -16.386 1.00 91.81 85 VAL A N 1
ATOM 618 C CA . VAL A 1 85 ? 14.142 1.678 -14.939 1.00 91.81 85 VAL A CA 1
ATOM 619 C C . VAL A 1 85 ? 12.701 1.373 -14.560 1.00 91.81 85 VAL A C 1
ATOM 621 O O . VAL A 1 85 ? 11.769 2.016 -15.055 1.00 91.81 85 VAL A O 1
ATOM 624 N N . ASP A 1 86 ? 12.512 0.405 -13.675 1.00 93.44 86 ASP A N 1
ATOM 625 C CA . ASP A 1 86 ? 11.192 -0.058 -13.252 1.00 93.44 86 ASP A CA 1
ATOM 626 C C . ASP A 1 86 ? 11.089 -0.189 -11.720 1.00 93.44 86 ASP A C 1
ATOM 628 O O . ASP A 1 86 ? 11.812 0.463 -10.953 1.00 93.44 86 ASP A O 1
ATOM 632 N N . TRP A 1 87 ? 10.120 -0.972 -11.246 1.00 94.00 87 TRP A N 1
ATOM 633 C CA . TRP A 1 87 ? 9.903 -1.188 -9.822 1.00 94.00 87 TRP A CA 1
ATOM 634 C C . TRP A 1 87 ? 11.032 -1.974 -9.148 1.00 94.00 87 TRP A C 1
ATOM 636 O O . TRP A 1 87 ? 11.248 -1.782 -7.949 1.00 94.00 87 TRP A O 1
ATOM 646 N N . HIS A 1 88 ? 11.774 -2.814 -9.878 1.00 94.62 88 HIS A N 1
ATOM 647 C CA . HIS A 1 88 ? 12.910 -3.553 -9.335 1.00 94.62 88 HIS A CA 1
ATOM 648 C C . HIS A 1 88 ? 14.006 -2.583 -8.896 1.00 94.62 88 HIS A C 1
ATOM 650 O O . HIS A 1 88 ? 14.532 -2.699 -7.785 1.00 94.62 88 HIS A O 1
ATOM 656 N N . ASP A 1 89 ? 14.320 -1.599 -9.743 1.00 92.12 89 ASP A N 1
ATOM 657 C CA . ASP A 1 89 ? 15.322 -0.574 -9.448 1.00 92.12 89 ASP A CA 1
ATOM 658 C C . ASP A 1 89 ? 14.903 0.275 -8.251 1.00 92.12 89 ASP A C 1
ATOM 660 O O . ASP A 1 89 ? 15.702 0.512 -7.341 1.00 92.12 89 ASP A O 1
ATOM 664 N N . HIS A 1 90 ? 13.632 0.688 -8.216 1.00 91.38 90 HIS A N 1
ATOM 665 C CA . HIS A 1 90 ? 13.077 1.465 -7.108 1.00 91.38 90 HIS A CA 1
ATOM 666 C C . HIS A 1 90 ? 13.117 0.688 -5.788 1.00 91.38 90 HIS A C 1
ATOM 668 O O . HIS A 1 90 ? 13.593 1.211 -4.780 1.00 91.38 90 HIS A O 1
ATOM 674 N N . LEU A 1 91 ? 12.700 -0.581 -5.794 1.00 92.44 91 LEU A N 1
ATOM 675 C CA . LEU A 1 91 ? 12.740 -1.438 -4.611 1.00 92.44 91 LEU A CA 1
ATOM 676 C C . LEU A 1 91 ? 14.176 -1.609 -4.102 1.00 92.44 91 LEU A C 1
ATOM 678 O O . LEU A 1 91 ? 14.443 -1.415 -2.916 1.00 92.44 91 LEU A O 1
ATOM 682 N N . MET A 1 92 ? 15.125 -1.913 -4.991 1.00 92.06 92 MET A N 1
ATOM 683 C CA . MET A 1 92 ? 16.534 -2.064 -4.614 1.00 92.06 92 MET A CA 1
ATOM 684 C C . MET A 1 92 ? 17.135 -0.767 -4.092 1.00 92.06 92 MET A C 1
ATOM 686 O O .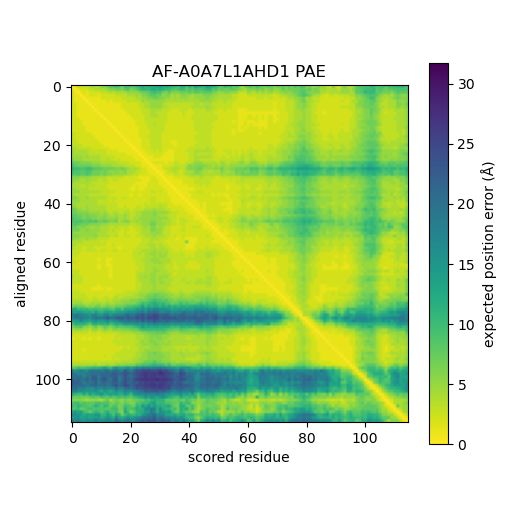 MET A 1 92 ? 17.931 -0.794 -3.149 1.00 92.06 92 MET A O 1
ATOM 690 N N . TYR A 1 93 ? 16.767 0.365 -4.689 1.00 89.31 93 TYR A N 1
ATOM 691 C CA . TYR A 1 93 ? 17.174 1.675 -4.214 1.00 89.31 93 TYR A CA 1
ATOM 692 C C . TYR A 1 93 ? 16.654 1.923 -2.796 1.00 89.31 93 TYR A C 1
ATOM 694 O O . TYR A 1 93 ? 17.437 2.242 -1.900 1.00 89.31 93 TYR A O 1
ATOM 702 N N . CYS A 1 94 ? 15.361 1.710 -2.562 1.00 89.25 94 CYS A N 1
ATOM 703 C CA . CYS A 1 94 ? 14.742 1.999 -1.280 1.00 89.25 94 CYS A CA 1
ATOM 704 C C . CYS A 1 94 ? 15.192 1.067 -0.159 1.00 89.25 94 CYS A C 1
ATOM 706 O O . CYS A 1 94 ? 15.476 1.553 0.932 1.00 89.25 94 CYS A O 1
ATOM 708 N N . VAL A 1 95 ? 15.370 -0.230 -0.421 1.00 89.44 95 VAL A N 1
ATOM 709 C CA . VAL A 1 95 ? 15.928 -1.167 0.569 1.00 89.44 95 VAL A CA 1
ATOM 710 C C . VAL A 1 95 ? 17.358 -0.770 0.961 1.00 89.44 95 VAL A C 1
ATOM 712 O O . VAL A 1 95 ? 17.729 -0.859 2.129 1.00 89.44 95 VAL A O 1
ATOM 715 N N . LYS A 1 96 ? 18.167 -0.275 0.014 1.00 86.94 96 LYS A N 1
ATOM 716 C CA . LYS A 1 96 ? 19.545 0.173 0.287 1.00 86.94 96 LYS A CA 1
ATOM 717 C C . LYS A 1 96 ? 19.625 1.553 0.947 1.00 86.94 96 LYS A C 1
ATOM 719 O O . LYS A 1 96 ? 20.621 1.851 1.600 1.00 86.94 96 LYS A O 1
ATOM 724 N N . CYS A 1 97 ? 18.647 2.428 0.721 1.00 76.81 97 CYS A N 1
ATOM 725 C CA . CYS A 1 97 ? 18.727 3.858 1.037 1.00 76.81 97 CYS A CA 1
ATOM 726 C C . CYS A 1 97 ? 17.484 4.393 1.770 1.00 76.81 97 CYS A C 1
ATOM 728 O O . CYS A 1 97 ? 17.148 5.562 1.593 1.00 76.81 97 CYS A O 1
ATOM 730 N N . VAL A 1 98 ? 16.846 3.580 2.620 1.00 64.00 98 VAL A N 1
ATOM 731 C CA . VAL A 1 98 ? 15.589 3.876 3.343 1.00 64.00 98 VAL A CA 1
ATOM 732 C C . VAL A 1 98 ? 15.425 5.336 3.825 1.00 64.00 98 VAL A C 1
ATOM 734 O O . VAL A 1 98 ? 14.374 5.913 3.548 1.00 64.00 98 VAL A O 1
ATOM 737 N N . PRO A 1 99 ? 16.409 6.005 4.473 1.00 57.38 99 PRO A N 1
ATOM 738 C CA . PRO A 1 99 ? 16.208 7.379 4.949 1.00 57.38 99 PRO A CA 1
ATOM 739 C C . PRO A 1 99 ? 16.502 8.482 3.911 1.00 57.38 99 PRO A C 1
ATOM 741 O O . PRO A 1 99 ? 16.340 9.664 4.214 1.00 57.38 99 PRO A O 1
ATOM 744 N N . ARG A 1 100 ? 16.981 8.169 2.697 1.00 55.56 100 ARG A N 1
ATOM 745 C CA . ARG A 1 100 ? 17.392 9.197 1.722 1.00 55.56 100 ARG A CA 1
ATOM 746 C C . ARG A 1 100 ? 16.224 9.634 0.843 1.00 55.56 100 ARG A C 1
ATOM 748 O O . ARG A 1 100 ? 15.985 9.073 -0.220 1.00 55.56 100 ARG A O 1
ATOM 755 N N . ALA A 1 101 ? 15.583 10.739 1.215 1.00 53.28 101 ALA A N 1
ATOM 756 C CA . ALA A 1 101 ? 14.827 11.543 0.260 1.00 53.28 101 ALA A CA 1
ATOM 757 C C . ALA A 1 101 ? 15.810 12.233 -0.709 1.00 53.28 101 ALA A C 1
ATOM 759 O O . ALA A 1 101 ? 16.465 13.214 -0.351 1.00 53.28 101 ALA A O 1
ATOM 760 N N . ARG A 1 102 ? 15.958 11.720 -1.937 1.00 54.75 102 ARG A N 1
ATOM 761 C CA . ARG A 1 102 ? 16.661 12.442 -3.011 1.00 54.75 102 ARG A CA 1
ATOM 762 C C . ARG A 1 102 ? 15.670 13.276 -3.817 1.00 54.75 102 ARG A C 1
ATOM 764 O O . ARG A 1 102 ? 14.615 12.785 -4.204 1.00 54.75 102 ARG A O 1
ATOM 771 N N . ARG A 1 103 ? 16.019 14.538 -4.100 1.00 46.28 103 ARG A N 1
ATOM 772 C CA . ARG A 1 103 ? 15.236 15.395 -5.007 1.00 46.28 103 ARG A CA 1
ATOM 773 C C . ARG A 1 103 ? 15.175 14.730 -6.386 1.00 46.28 103 ARG A C 1
ATOM 775 O O . ARG A 1 103 ? 16.219 14.383 -6.927 1.00 46.28 103 ARG A O 1
ATOM 782 N N . GLY A 1 104 ? 13.967 14.554 -6.918 1.00 54.88 104 GLY A N 1
ATOM 783 C CA . GLY A 1 104 ? 13.723 13.940 -8.229 1.00 54.88 104 GLY A CA 1
ATOM 784 C C . GLY A 1 104 ? 13.592 12.411 -8.235 1.00 54.88 104 GLY A C 1
ATOM 785 O O . GLY A 1 104 ? 13.201 11.865 -9.258 1.00 54.88 104 GLY A O 1
ATOM 786 N N . ALA A 1 105 ? 13.860 11.722 -7.118 1.00 62.12 105 ALA A N 1
ATOM 787 C CA . ALA A 1 105 ? 13.603 10.287 -6.976 1.00 62.12 105 ALA A CA 1
ATOM 788 C C . ALA A 1 105 ? 12.256 10.041 -6.275 1.00 62.12 105 ALA A C 1
ATOM 790 O O . ALA A 1 105 ? 11.811 10.858 -5.463 1.00 62.12 105 ALA A O 1
ATOM 791 N N . ARG A 1 106 ? 11.613 8.904 -6.574 1.00 66.81 106 ARG A N 1
ATOM 792 C CA . ARG A 1 106 ? 10.400 8.463 -5.870 1.00 66.81 106 ARG A CA 1
ATOM 793 C C . ARG A 1 106 ? 10.686 8.301 -4.373 1.00 66.81 106 ARG A C 1
ATOM 795 O O . ARG A 1 106 ? 11.795 7.954 -3.964 1.00 66.81 106 ARG A O 1
ATOM 802 N N . ARG A 1 107 ? 9.674 8.577 -3.549 1.00 80.12 107 ARG A N 1
ATOM 803 C CA . ARG A 1 107 ? 9.768 8.461 -2.091 1.00 80.12 107 ARG A CA 1
ATOM 804 C C . ARG A 1 107 ? 9.907 6.982 -1.702 1.00 80.12 107 ARG A C 1
ATOM 806 O O . ARG A 1 107 ? 9.233 6.132 -2.267 1.00 80.12 107 ARG A O 1
ATOM 813 N N . CYS A 1 108 ? 10.777 6.698 -0.733 1.00 83.81 108 CYS A N 1
ATOM 814 C CA . CYS A 1 108 ? 10.957 5.353 -0.164 1.00 83.81 108 CYS A CA 1
ATOM 815 C C . CYS A 1 108 ? 10.203 5.133 1.154 1.00 83.81 108 CYS A C 1
ATOM 817 O O . CYS A 1 108 ? 10.125 4.009 1.631 1.00 83.81 108 CYS A O 1
ATOM 819 N N . LEU A 1 109 ? 9.695 6.210 1.752 1.00 80.12 109 LEU A N 1
ATOM 820 C CA . LEU A 1 109 ? 8.853 6.178 2.946 1.00 80.12 109 LEU A CA 1
ATOM 821 C C . LEU A 1 109 ? 7.402 5.878 2.555 1.00 80.12 109 LEU A C 1
ATOM 823 O O . LEU A 1 109 ? 6.928 6.397 1.537 1.00 80.12 109 LEU A O 1
ATOM 827 N N . GLY A 1 110 ? 6.725 5.084 3.382 1.00 76.06 110 GLY A N 1
ATOM 828 C CA . GLY A 1 110 ? 5.291 4.845 3.279 1.00 76.06 110 GLY A CA 1
ATOM 829 C C . GLY A 1 110 ? 4.457 6.055 3.701 1.00 76.06 110 GLY A C 1
ATOM 830 O O . GLY A 1 110 ? 4.986 7.062 4.191 1.00 76.06 110 GLY A O 1
ATOM 831 N N . ASP A 1 111 ? 3.143 5.939 3.518 1.00 75.94 111 ASP A N 1
ATOM 832 C CA . ASP A 1 111 ? 2.186 7.037 3.720 1.00 75.94 111 ASP A CA 1
ATOM 833 C C . ASP A 1 111 ? 2.124 7.501 5.186 1.00 75.94 111 ASP A C 1
ATOM 835 O O . ASP A 1 111 ? 2.195 8.698 5.457 1.00 75.94 111 ASP A O 1
ATOM 839 N N . GLY A 1 112 ? 2.163 6.561 6.139 1.00 66.62 112 GLY A N 1
ATOM 840 C CA . GLY A 1 112 ? 2.188 6.836 7.584 1.00 66.62 112 GLY A CA 1
ATOM 841 C C . GLY A 1 112 ? 3.547 7.299 8.133 1.00 66.62 112 GLY A C 1
ATOM 842 O O . GLY A 1 112 ? 3.753 7.326 9.346 1.00 66.62 112 GLY A O 1
ATOM 843 N N . GLY A 1 113 ? 4.514 7.614 7.263 1.00 59.66 113 GLY A N 1
ATOM 844 C CA . GLY A 1 113 ? 5.851 8.084 7.648 1.00 59.66 113 GLY A CA 1
ATOM 845 C C . GLY A 1 113 ? 6.822 7.007 8.138 1.00 59.66 113 GLY A C 1
ATOM 846 O O . GLY A 1 113 ? 7.961 7.335 8.470 1.00 59.66 113 GLY A O 1
ATOM 847 N N . GLY A 1 114 ? 6.389 5.745 8.167 1.00 62.53 114 GLY A N 1
ATOM 848 C CA . GLY A 1 114 ? 7.198 4.561 8.469 1.00 62.53 114 GLY A CA 1
ATOM 849 C C . GLY A 1 114 ? 7.350 3.622 7.267 1.00 62.53 114 GLY A C 1
ATOM 850 O O . GLY A 1 114 ? 6.938 3.955 6.152 1.00 62.53 114 GLY A O 1
ATOM 851 N N . LEU A 1 115 ? 7.966 2.461 7.510 1.00 54.84 115 LEU A N 1
ATOM 852 C CA . LEU A 1 115 ? 8.010 1.322 6.585 1.00 54.84 115 LEU A CA 1
ATOM 853 C C . LEU A 1 115 ? 7.103 0.197 7.038 1.00 54.84 115 LEU A C 1
ATOM 855 O O . LEU A 1 115 ? 6.960 0.030 8.270 1.00 54.84 115 LEU A O 1
#

Radius of gyration: 17.17 Å; Cα contacts (8 Å, |Δi|>4): 137; chains: 1; bounding box: 50×31×45 Å

Sequence (115 aa):
FSGVLAEDVLRALLELQDRLAATTAWAPGAGRNVTLQDVCYAPLNPAEPGVGDCAVSSVTQYFQNNGTLLALTAMQEDGKDKGTVDWHDHLMYCVKCVPRARRGARRCLGDGGGL

Secondary structure (DSSP, 8-state):
--GGG-HHHHHHHHHHHHHHHT-EEEETTTTEEEEGGGTS--SS--SS--GGGS----GGGGGTT-HHHHT--EEEEETTEEEEE-HHHHHHHHHHHTT---TTSPP-S-TTS--

Solvent-accessible surface area (backbone atoms only — not comparable to full-atom values): 6894 Å² total; per-residue (Å²): 133,62,76,84,70,32,68,68,51,50,49,54,50,48,55,50,49,54,54,60,57,69,42,69,43,82,35,80,94,73,74,41,74,43,45,47,48,78,72,50,62,22,86,81,40,70,88,75,43,49,71,59,26,33,73,69,68,49,83,50,21,48,36,56,73,32,72,67,58,50,69,46,67,46,83,46,73,65,93,87,51,75,46,78,45,40,47,68,56,50,50,56,47,30,76,75,40,56,88,64,82,50,92,94,54,84,62,43,51,18,73,29,72,46,89

Foldseek 3Di:
DDPCPPLVNLVVVLVVVVVQQADWDDDVVVNDIDGCQNDADQPPDRPRDDSQSGPDDDLCQQQLSDNCSQADWDWDDDPPDIDIDHNVNSSVCCVVPVVDDDVPHRHRGYSSRHD

pLDDT: mean 87.88, std 12.04, range [46.28, 97.62]

InterPro domains:
  IPR004172 L27 domain [PS51022] (1-28)
  IPR053956 NPC1, middle luminal domain [PF22314] (1-114)

Organism: Gymnorhina tibicen (NCBI:txid9132)

Nearest PDB structures (foldseek):
  6v3h-assembly1_A  TM=9.571E-01  e=1.888E-11  Rattus norvegicus
  7n4x-assembly1_A  TM=9.587E-01  e=5.701E-11  Homo sapiens
  6v3f-assembly1_A  TM=9.219E-01  e=6.083E-11  Rattus norvegicus
  7dfw-assembly1_A  TM=9.283E-01  e=1.960E-10  Homo sapiens
  7n4u-assembly1_A  TM=9.221E-01  e=4.005E-10  Homo sapiens

Mean predicted aligned error: 5.82 Å